Protein AF-A0A3Q0KMU6-F1 (afdb_monomer_lite)

Radius of gyration: 17.57 Å; chains: 1; bounding box: 57×26×43 Å

pLDDT: mean 84.77, std 11.02, range [55.03, 95.62]

Organism: Schistosoma mansoni (NCBI:txid6183)

Secondary structure (DSSP, 8-state):
-HHHHHHHHHHHHHHHHHHHHHHHHHHHHHHHHHHHHH-TTTGGGHHHHTSTTS-HHHHHHHHHHHHH-SSHHHHHHHHHHHH-GGG--HHHHHHHHHHH-S-TTHHHHHHTSS--THHHHHHHHHHHHS-STT-TTHHHHHHHHHHHHT-

Sequence (151 aa):
MLFVALILIISLHSFDCVFTAQETRDAERECKKHCEGNNEYVTRYCGGLCSSNTGPQTFYCYLGCSHNASTQDDFDKCLPKCNDRVQLTEENCRNDCGRVTSHHELCGDVCGGNHGGSFPLCLYNCDQEHPREYERGYDKCKEKCYAMEGR

Foldseek 3Di:
DVVVVVVVVVVVVVVVVVVLVVLLVVLLVLQLVLQLPPFVLCNVVSNVLSFLPHALLLNLQLQLLRLPDPDNVSSVVSNVLSVDPVNSALVNSLVSVVSRAQQSVCSCVRSVRPDTGSLNSQLVSLRSVQRHNPGPPSVVSNVVSVVSRVD

Structure (mmCIF, N/CA/C/O backbone):
data_AF-A0A3Q0KMU6-F1
#
_entry.id   AF-A0A3Q0KMU6-F1
#
loop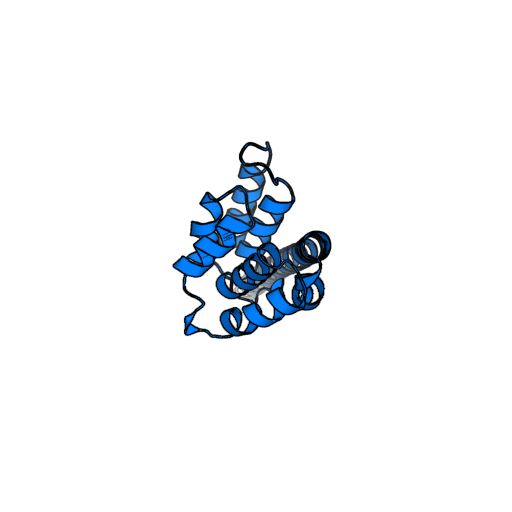_
_atom_site.group_PDB
_atom_site.id
_atom_site.type_symbol
_atom_site.label_atom_id
_atom_site.label_alt_id
_atom_site.label_comp_id
_atom_site.label_asym_id
_atom_site.label_entity_id
_atom_site.label_seq_id
_atom_site.pdbx_PDB_ins_code
_atom_site.Cartn_x
_atom_site.Cartn_y
_atom_site.Cartn_z
_atom_site.occupancy
_atom_site.B_iso_or_equiv
_atom_site.auth_seq_id
_atom_site.auth_comp_id
_atom_site.auth_asym_id
_atom_site.auth_atom_id
_atom_site.pdbx_PDB_model_num
ATOM 1 N N . MET A 1 1 ? -45.301 -0.336 24.391 1.00 61.41 1 MET A N 1
ATOM 2 C CA . MET A 1 1 ? -43.982 -0.970 24.623 1.00 61.41 1 MET A CA 1
ATOM 3 C C . MET A 1 1 ? -43.263 -1.308 23.316 1.00 61.41 1 MET A C 1
ATOM 5 O O . MET A 1 1 ? -42.112 -0.922 23.189 1.00 61.41 1 MET A O 1
ATOM 9 N N . LEU A 1 2 ? -43.936 -1.901 22.316 1.00 65.94 2 LEU A N 1
ATOM 10 C CA . LEU A 1 2 ? -43.337 -2.202 20.999 1.00 65.94 2 LEU A CA 1
ATOM 11 C C . LEU A 1 2 ? -42.749 -0.975 20.266 1.00 65.94 2 LEU A C 1
ATOM 13 O O . LEU A 1 2 ? -41.650 -1.060 19.736 1.00 65.94 2 LEU A O 1
ATOM 17 N N . PHE A 1 3 ? -43.425 0.181 20.304 1.00 66.62 3 PHE A N 1
ATOM 18 C CA . PHE A 1 3 ? -42.938 1.416 19.663 1.00 66.62 3 PHE A CA 1
ATOM 19 C C . PHE A 1 3 ? -41.617 1.941 20.248 1.00 66.62 3 PHE A C 1
ATOM 21 O O . PHE A 1 3 ? -40.760 2.397 19.503 1.00 66.62 3 PHE A O 1
ATOM 28 N N . VAL A 1 4 ? -41.433 1.854 21.570 1.00 70.44 4 VAL A N 1
ATOM 29 C CA . VAL A 1 4 ? -40.205 2.333 22.233 1.00 70.44 4 VAL A CA 1
ATOM 30 C C . VAL A 1 4 ? -39.024 1.427 21.887 1.00 70.44 4 VAL A C 1
ATOM 32 O O . VAL A 1 4 ? -37.942 1.925 21.598 1.00 70.44 4 VAL A O 1
ATOM 35 N N . ALA A 1 5 ? -39.249 0.109 21.844 1.00 69.31 5 ALA A N 1
ATOM 36 C CA . ALA A 1 5 ? -38.232 -0.846 21.413 1.00 69.31 5 ALA A CA 1
ATOM 37 C C . ALA A 1 5 ? -37.811 -0.609 19.953 1.00 69.31 5 ALA A C 1
ATOM 39 O O . ALA A 1 5 ? -36.621 -0.584 19.666 1.00 69.31 5 ALA A O 1
ATOM 40 N N . LEU A 1 6 ? -38.764 -0.359 19.047 1.00 68.75 6 LEU A N 1
ATOM 41 C CA . LEU A 1 6 ? -38.469 -0.078 17.637 1.00 68.75 6 LEU A CA 1
ATOM 42 C C . LEU A 1 6 ? -37.648 1.207 17.457 1.00 68.75 6 LEU A C 1
ATOM 44 O O . LEU A 1 6 ? -36.682 1.203 16.702 1.00 68.75 6 LEU A O 1
ATOM 48 N N . ILE A 1 7 ? -37.984 2.280 18.184 1.00 69.69 7 ILE A N 1
ATOM 49 C CA . ILE A 1 7 ? -37.213 3.534 18.151 1.00 69.69 7 ILE A CA 1
ATOM 50 C C . ILE A 1 7 ? -35.789 3.307 18.673 1.00 69.69 7 ILE A C 1
ATOM 52 O O . ILE A 1 7 ? -34.845 3.732 18.017 1.00 69.69 7 ILE A O 1
ATOM 56 N N . LEU A 1 8 ? -35.617 2.597 19.796 1.00 67.12 8 LEU A N 1
ATOM 57 C CA . LEU A 1 8 ? -34.292 2.271 20.342 1.00 67.12 8 LEU A CA 1
ATOM 58 C C . LEU A 1 8 ? -33.440 1.457 19.358 1.00 67.12 8 LEU A C 1
ATOM 60 O O . LEU A 1 8 ? -32.271 1.778 19.167 1.00 67.12 8 LEU A O 1
ATOM 64 N N . ILE A 1 9 ? -34.026 0.448 18.708 1.00 63.62 9 ILE A N 1
ATOM 65 C CA . ILE A 1 9 ? -33.338 -0.385 17.709 1.00 63.62 9 ILE A CA 1
ATOM 66 C C . ILE A 1 9 ? -32.919 0.453 16.491 1.00 63.62 9 ILE A C 1
ATOM 68 O O . ILE A 1 9 ? -31.771 0.372 16.061 1.00 63.62 9 ILE A O 1
ATOM 72 N N . ILE A 1 10 ? -33.811 1.303 15.963 1.00 61.78 10 ILE A N 1
ATOM 73 C CA . ILE A 1 10 ? -33.485 2.199 14.840 1.00 61.78 10 ILE A CA 1
ATOM 74 C C . ILE A 1 10 ? -32.371 3.171 15.238 1.00 61.78 10 ILE A C 1
ATOM 76 O O . ILE A 1 10 ? -31.442 3.379 14.459 1.00 61.78 10 ILE A O 1
ATOM 80 N N . SER A 1 11 ? -32.435 3.755 16.439 1.00 65.62 11 SER A N 1
ATOM 81 C CA . SER A 1 11 ? -31.396 4.662 16.928 1.00 65.62 11 SER A CA 1
ATOM 82 C C . SER A 1 11 ? -30.042 3.963 17.013 1.00 65.62 11 SER A C 1
ATOM 84 O O . SER A 1 11 ? -29.083 4.491 16.463 1.00 65.62 11 SER A O 1
ATOM 86 N N . LEU A 1 12 ? -29.967 2.771 17.615 1.00 59.38 12 LEU A N 1
ATOM 87 C CA . LEU A 1 12 ? -28.726 1.991 17.726 1.00 59.38 12 LEU A CA 1
ATOM 88 C C . LEU A 1 12 ? -28.113 1.698 16.349 1.00 59.38 12 LEU A C 1
ATOM 90 O O . LEU A 1 12 ? -26.973 2.080 16.104 1.00 59.38 12 LEU A O 1
ATOM 94 N N . HIS A 1 13 ? -28.902 1.166 15.409 1.00 59.06 13 HIS A N 1
ATOM 95 C CA . HIS A 1 13 ? -28.419 0.908 14.047 1.00 59.06 13 HIS A CA 1
ATOM 96 C C . HIS A 1 13 ? -27.956 2.176 13.318 1.00 59.06 13 HIS A C 1
ATOM 98 O O . HIS A 1 13 ? -26.995 2.139 12.554 1.00 59.06 13 HIS A O 1
ATOM 104 N N . SER A 1 14 ? -28.609 3.315 13.567 1.00 59.56 14 SER A N 1
ATOM 105 C CA . SER A 1 14 ? -28.189 4.599 12.994 1.00 59.56 14 SER A CA 1
ATOM 106 C C . SER A 1 14 ? -26.815 5.030 13.515 1.00 59.56 14 SER A C 1
ATOM 108 O O . SER A 1 14 ? -26.019 5.564 12.746 1.00 59.56 14 SER A O 1
ATOM 110 N N . PHE A 1 15 ? -26.525 4.807 14.801 1.00 59.16 15 PHE A N 1
ATOM 111 C CA . PHE A 1 15 ? -25.234 5.164 15.396 1.00 59.16 15 PHE A CA 1
ATOM 112 C C . PHE A 1 15 ? -24.101 4.275 14.877 1.00 59.16 15 PHE A C 1
ATOM 114 O O . PHE A 1 15 ? -23.067 4.812 14.477 1.00 59.16 15 PHE A O 1
ATOM 121 N N . ASP A 1 16 ? -24.312 2.958 14.804 1.00 57.66 16 ASP A N 1
ATOM 122 C CA . ASP A 1 16 ? -23.293 2.009 14.335 1.00 57.66 16 ASP A CA 1
ATOM 123 C C . ASP A 1 16 ? -22.894 2.285 12.872 1.00 57.66 16 ASP A C 1
ATOM 125 O O . ASP A 1 16 ? -21.707 2.359 12.538 1.00 57.66 16 ASP A O 1
ATOM 129 N N . CYS A 1 17 ? -23.872 2.549 11.994 1.00 59.78 17 CYS A N 1
ATOM 130 C CA . CYS A 1 17 ? -23.599 2.897 10.596 1.00 59.78 17 CYS A CA 1
ATOM 131 C C . CYS A 1 17 ? -22.875 4.245 10.438 1.00 59.78 17 CYS A C 1
ATOM 133 O O . CYS A 1 17 ? -22.026 4.398 9.560 1.00 59.78 17 CYS A O 1
ATOM 135 N N . VAL A 1 18 ? -23.204 5.249 11.257 1.00 63.38 18 VAL A N 1
ATOM 136 C CA . VAL A 1 18 ? -22.548 6.566 11.179 1.00 63.38 18 VAL A CA 1
ATOM 137 C C . VAL A 1 18 ? -21.097 6.482 11.648 1.00 63.38 18 VAL A C 1
ATOM 139 O O . VAL A 1 18 ? -20.225 7.110 11.042 1.00 63.38 18 VAL A O 1
ATOM 142 N N . PHE A 1 19 ? -20.840 5.703 12.699 1.00 57.34 19 PHE A N 1
ATOM 143 C CA . PHE A 1 19 ? -19.511 5.546 13.275 1.00 57.34 19 PHE A CA 1
ATOM 144 C C . PHE A 1 19 ? -18.560 4.810 12.318 1.00 57.34 19 PHE A C 1
ATOM 146 O O . PHE A 1 19 ? -17.509 5.347 11.968 1.00 57.34 19 PHE A O 1
ATOM 153 N N . THR A 1 20 ? -18.983 3.661 11.782 1.00 69.69 20 THR A N 1
ATOM 154 C CA . THR A 1 20 ? -18.213 2.884 10.788 1.00 69.69 20 THR A CA 1
ATOM 155 C C . THR A 1 20 ? -17.934 3.675 9.503 1.00 69.69 20 THR A C 1
ATOM 157 O O . THR A 1 20 ? -16.823 3.646 8.963 1.00 69.69 20 THR A O 1
ATOM 160 N N . ALA A 1 21 ? -18.907 4.459 9.027 1.00 74.62 21 ALA A N 1
ATOM 161 C CA . ALA A 1 21 ? -18.717 5.322 7.863 1.00 74.62 21 ALA A CA 1
ATOM 162 C C . ALA A 1 21 ? -17.698 6.445 8.118 1.00 74.62 21 ALA A C 1
ATOM 164 O O . ALA A 1 21 ? -16.990 6.855 7.197 1.00 74.62 21 ALA A O 1
ATOM 165 N N . GLN A 1 22 ? -17.631 6.969 9.345 1.00 80.62 22 GLN A N 1
ATOM 166 C CA . GLN A 1 22 ? -16.658 7.993 9.708 1.00 80.62 22 GLN A CA 1
ATOM 167 C C . GLN A 1 22 ? -15.242 7.415 9.793 1.00 80.62 22 GLN A C 1
ATOM 169 O O . GLN A 1 22 ? -14.346 7.973 9.166 1.00 80.62 22 GLN A O 1
ATOM 174 N N . GLU A 1 23 ? -15.062 6.274 10.463 1.00 80.00 23 GLU A N 1
ATOM 175 C CA . GLU A 1 23 ? -13.766 5.579 10.532 1.00 80.00 23 GLU A CA 1
ATOM 176 C C . GLU A 1 23 ? -13.248 5.220 9.134 1.00 80.00 23 GLU A C 1
ATOM 178 O O . GLU A 1 23 ? -12.081 5.455 8.822 1.00 80.00 23 GLU A O 1
ATOM 183 N N . THR A 1 24 ? -14.132 4.750 8.247 1.00 83.25 24 THR A N 1
ATOM 184 C CA . THR A 1 24 ? -13.774 4.473 6.849 1.00 83.25 24 THR A CA 1
ATOM 185 C C . THR A 1 24 ? -13.287 5.736 6.142 1.00 83.25 24 T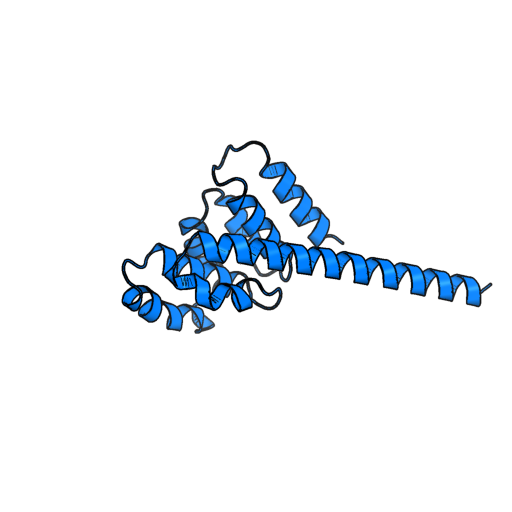HR A C 1
ATOM 187 O O . THR A 1 24 ? -12.208 5.731 5.558 1.00 83.25 24 THR A O 1
ATOM 190 N N . ARG A 1 25 ? -14.027 6.850 6.229 1.00 87.06 25 ARG A N 1
ATOM 191 C CA . ARG A 1 25 ? -13.616 8.119 5.600 1.00 87.06 25 ARG A CA 1
ATOM 192 C C . ARG A 1 25 ? -12.285 8.640 6.131 1.00 87.06 25 ARG A C 1
ATOM 194 O O . ARG A 1 25 ? -11.523 9.230 5.363 1.00 87.06 25 ARG A O 1
ATOM 201 N N . ASP A 1 26 ? -12.031 8.469 7.421 1.00 88.69 26 ASP A N 1
ATOM 202 C CA . ASP A 1 26 ? -10.788 8.911 8.043 1.00 88.69 26 ASP A CA 1
ATOM 203 C C . ASP A 1 26 ? -9.614 8.024 7.590 1.00 88.69 26 ASP A C 1
ATOM 205 O O . ASP A 1 26 ? -8.584 8.560 7.181 1.00 88.69 26 ASP A O 1
ATOM 209 N N . ALA A 1 27 ? -9.801 6.700 7.511 1.00 89.62 27 ALA A N 1
ATOM 210 C CA . ALA A 1 27 ? -8.805 5.771 6.971 1.00 89.62 27 ALA A CA 1
ATOM 211 C C . ALA A 1 27 ? -8.478 6.043 5.492 1.00 89.62 27 ALA A C 1
ATOM 213 O O . ALA A 1 27 ? -7.303 6.097 5.123 1.00 89.62 27 ALA A O 1
ATOM 214 N N . GLU A 1 28 ? -9.494 6.274 4.652 1.00 92.38 28 GLU A N 1
ATOM 215 C CA . GLU A 1 28 ? -9.306 6.632 3.238 1.00 92.38 28 GLU A CA 1
ATOM 216 C C . GLU A 1 28 ? -8.554 7.965 3.089 1.00 92.38 28 GLU A C 1
ATOM 218 O O . GLU A 1 28 ? -7.709 8.118 2.205 1.00 92.38 28 GLU A O 1
ATOM 223 N N . ARG A 1 29 ? -8.851 8.950 3.946 1.00 92.69 29 ARG A N 1
ATOM 224 C CA . ARG A 1 29 ? -8.180 10.256 3.926 1.00 92.69 29 ARG A CA 1
ATOM 225 C C . ARG A 1 29 ? -6.717 10.142 4.321 1.00 92.69 29 ARG A C 1
ATOM 227 O O . ARG A 1 29 ? -5.880 10.763 3.669 1.00 92.69 29 ARG A O 1
ATOM 234 N N . GLU A 1 30 ? -6.422 9.396 5.378 1.00 92.56 30 GLU A N 1
ATOM 235 C CA . GLU A 1 30 ? -5.050 9.236 5.850 1.00 92.56 30 GLU A CA 1
ATOM 236 C C . GLU A 1 30 ? -4.217 8.422 4.855 1.00 92.56 30 GLU A C 1
ATOM 238 O O . GLU A 1 30 ? -3.121 8.846 4.490 1.00 92.56 30 GLU A O 1
ATOM 243 N N . CYS A 1 31 ? -4.805 7.374 4.266 1.00 93.00 31 CYS A N 1
ATOM 244 C CA . CYS A 1 31 ? -4.169 6.617 3.189 1.00 93.00 31 CYS A CA 1
ATOM 245 C C . CYS A 1 31 ? -3.758 7.527 2.033 1.00 93.00 31 CYS A C 1
ATOM 247 O O . CYS A 1 31 ? -2.634 7.423 1.548 1.00 93.00 31 CYS A O 1
ATOM 249 N N . LYS A 1 32 ? -4.623 8.459 1.605 1.00 93.25 32 LYS A N 1
ATOM 250 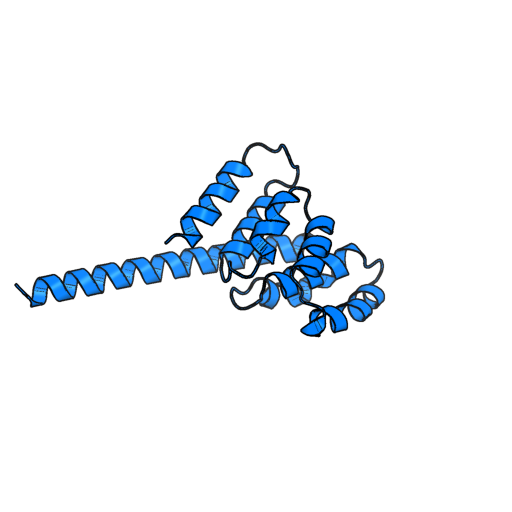C CA . LYS A 1 32 ? -4.292 9.376 0.500 1.00 93.25 32 LYS A CA 1
ATOM 251 C C . LYS A 1 32 ? -3.076 10.232 0.822 1.00 93.25 32 LYS A C 1
ATOM 253 O O . LYS A 1 32 ? -2.193 10.338 -0.019 1.00 93.25 32 LYS A O 1
ATOM 258 N N . LYS A 1 33 ? -2.990 10.779 2.038 1.00 92.19 33 LYS A N 1
ATOM 259 C CA . LYS A 1 33 ? -1.836 11.591 2.451 1.00 92.19 33 LYS A CA 1
ATOM 260 C C . LYS A 1 33 ? -0.529 10.801 2.375 1.00 92.19 33 LYS A C 1
ATOM 262 O O . LYS A 1 33 ? 0.445 11.306 1.824 1.00 92.19 33 LYS A O 1
ATOM 267 N N . HIS A 1 34 ? -0.508 9.576 2.902 1.00 90.81 34 HIS A N 1
ATOM 268 C CA . HIS A 1 34 ? 0.693 8.738 2.877 1.00 90.81 34 HIS A CA 1
ATOM 269 C C . HIS A 1 34 ? 1.036 8.253 1.464 1.00 90.81 34 HIS A C 1
ATOM 271 O O . HIS A 1 34 ? 2.189 8.333 1.039 1.00 90.81 34 HIS A O 1
ATOM 277 N N . CYS A 1 35 ? 0.026 7.820 0.710 1.00 90.31 35 CYS A N 1
ATOM 278 C CA . CYS A 1 35 ? 0.181 7.332 -0.655 1.00 90.31 35 CYS A CA 1
ATOM 279 C C . CYS A 1 35 ? 0.747 8.418 -1.583 1.00 90.31 35 CYS A C 1
ATOM 281 O O . CYS A 1 35 ? 1.672 8.157 -2.351 1.00 90.31 35 CYS A O 1
ATOM 283 N N . GLU A 1 36 ? 0.242 9.651 -1.486 1.00 88.44 36 GLU A N 1
ATOM 284 C CA . GLU A 1 36 ? 0.700 10.771 -2.311 1.00 88.44 36 GLU A CA 1
ATOM 285 C C . GLU A 1 36 ? 2.111 11.248 -1.934 1.00 88.44 36 GLU A C 1
ATOM 287 O O . GLU A 1 36 ? 2.840 11.708 -2.812 1.00 88.44 36 GLU A O 1
ATOM 292 N N . GLY A 1 37 ? 2.504 11.128 -0.660 1.00 78.00 37 GLY A N 1
ATOM 293 C CA . GLY A 1 37 ? 3.793 11.610 -0.156 1.00 78.00 37 GLY A CA 1
ATOM 294 C C . GLY A 1 37 ? 4.987 10.684 -0.410 1.00 78.00 37 GLY A C 1
ATOM 295 O O . GLY A 1 37 ? 6.112 11.172 -0.496 1.00 78.00 37 GLY A O 1
ATOM 296 N N . ASN A 1 38 ? 4.759 9.374 -0.548 1.00 72.56 38 ASN A N 1
ATOM 297 C CA . ASN A 1 38 ? 5.845 8.384 -0.568 1.00 72.56 38 ASN A CA 1
ATOM 298 C C . ASN A 1 38 ? 6.199 7.838 -1.961 1.00 72.56 38 ASN A C 1
ATOM 300 O O . ASN A 1 38 ? 7.237 7.198 -2.105 1.00 72.56 38 ASN A O 1
ATOM 304 N N . ASN A 1 39 ? 5.373 8.064 -2.987 1.00 73.50 39 ASN A N 1
ATOM 305 C CA . ASN A 1 39 ? 5.558 7.447 -4.305 1.00 73.50 39 ASN A CA 1
ATOM 306 C C . ASN A 1 39 ? 5.067 8.356 -5.445 1.00 73.50 39 ASN A C 1
ATOM 308 O O . ASN A 1 39 ? 3.886 8.343 -5.789 1.00 73.50 39 ASN A O 1
ATOM 312 N N . GLU A 1 40 ? 5.975 9.102 -6.084 1.00 83.69 40 GLU A N 1
ATOM 313 C CA . GLU A 1 40 ? 5.616 10.087 -7.122 1.00 83.69 40 GLU A CA 1
ATOM 314 C C . GLU A 1 40 ? 4.836 9.487 -8.309 1.00 83.69 40 GLU A C 1
ATOM 316 O O . GLU A 1 40 ? 3.917 10.116 -8.839 1.00 83.69 40 GLU A O 1
ATOM 321 N N . TYR A 1 41 ? 5.144 8.247 -8.703 1.00 91.81 41 TYR A N 1
ATOM 322 C CA . TYR A 1 41 ? 4.496 7.597 -9.847 1.00 91.81 41 TYR A CA 1
ATOM 323 C C . TYR A 1 41 ? 3.073 7.127 -9.529 1.00 91.81 41 TYR A C 1
ATOM 325 O O . TYR A 1 41 ? 2.209 7.093 -10.412 1.00 91.81 41 TYR A O 1
ATOM 333 N N . VAL A 1 42 ? 2.804 6.788 -8.263 1.00 92.50 42 VAL A N 1
ATOM 334 C CA . VAL A 1 42 ? 1.496 6.282 -7.831 1.00 92.50 42 VAL A CA 1
ATOM 335 C C . VAL A 1 42 ? 0.533 7.397 -7.426 1.00 92.50 42 VAL A C 1
ATOM 337 O O . VAL A 1 42 ? -0.676 7.169 -7.439 1.00 92.50 42 VAL A O 1
ATOM 340 N N . THR A 1 43 ? 1.028 8.608 -7.134 1.00 91.69 43 THR A N 1
ATOM 341 C CA . THR A 1 43 ? 0.256 9.755 -6.616 1.00 91.69 43 THR A CA 1
ATOM 342 C C . THR A 1 43 ? -1.082 9.953 -7.337 1.00 91.69 43 THR A C 1
ATOM 344 O O . THR A 1 43 ? -2.127 10.068 -6.699 1.00 91.69 43 THR A O 1
ATOM 347 N N . ARG A 1 44 ? -1.099 9.907 -8.679 1.00 91.62 44 ARG A N 1
ATOM 348 C CA . ARG A 1 44 ? -2.324 10.124 -9.479 1.00 91.62 44 ARG A CA 1
ATOM 349 C C . ARG A 1 44 ? -3.406 9.046 -9.299 1.00 91.62 44 ARG A C 1
ATOM 351 O O . ARG A 1 44 ? -4.551 9.266 -9.686 1.00 91.62 44 ARG A O 1
ATOM 358 N N . TYR A 1 45 ? -3.060 7.895 -8.727 1.00 92.69 45 TYR A N 1
ATOM 359 C CA . TYR A 1 45 ? -3.960 6.764 -8.486 1.00 92.69 45 TYR A CA 1
ATOM 360 C C . TYR A 1 45 ? -4.441 6.679 -7.036 1.00 92.69 45 TYR A C 1
ATOM 362 O O . TYR A 1 45 ? -5.471 6.050 -6.788 1.00 92.69 45 TYR A O 1
ATOM 370 N N . CYS A 1 46 ? -3.758 7.337 -6.091 1.00 92.00 46 CYS A N 1
ATOM 371 C CA . CYS A 1 46 ? -4.047 7.263 -4.655 1.00 92.00 46 CYS A CA 1
ATOM 372 C C . CYS A 1 46 ? -5.515 7.545 -4.317 1.00 92.00 46 CYS A C 1
ATOM 374 O O . CYS A 1 46 ? -6.092 6.887 -3.457 1.00 92.00 46 CYS A O 1
ATOM 376 N N . GLY A 1 47 ? -6.164 8.458 -5.047 1.00 91.00 47 GLY A N 1
ATOM 377 C CA . GLY A 1 47 ? -7.585 8.756 -4.876 1.00 91.00 47 GLY A CA 1
ATOM 378 C C . GLY A 1 47 ? -8.497 7.525 -4.969 1.00 91.00 47 GLY A C 1
ATOM 379 O O . GLY A 1 47 ? -9.400 7.385 -4.143 1.00 91.00 47 GLY A O 1
ATOM 380 N N . GLY A 1 48 ? -8.252 6.654 -5.953 1.00 91.31 48 GLY A N 1
ATOM 381 C CA . GLY A 1 48 ? -8.994 5.405 -6.151 1.00 91.31 48 GLY A CA 1
ATOM 382 C C . GLY A 1 48 ? -8.408 4.236 -5.364 1.00 91.31 48 GLY A C 1
ATOM 383 O O . GLY A 1 48 ? -9.156 3.432 -4.815 1.00 91.31 48 GLY A O 1
ATOM 384 N N . LEU A 1 49 ? -7.080 4.164 -5.256 1.00 91.12 49 LEU A N 1
ATOM 385 C CA . LEU A 1 49 ? -6.391 3.108 -4.515 1.00 91.12 49 LEU A CA 1
ATOM 386 C C . LEU A 1 49 ? -6.743 3.124 -3.024 1.00 91.12 49 LEU A C 1
ATOM 388 O O . LEU A 1 49 ? -7.022 2.077 -2.457 1.00 91.12 49 LEU A O 1
ATOM 392 N N . CYS A 1 50 ? -6.840 4.305 -2.420 1.00 92.44 50 CYS A N 1
ATOM 393 C CA . CYS A 1 50 ? -7.280 4.478 -1.038 1.00 92.44 50 CYS A CA 1
ATOM 394 C C . CYS A 1 50 ? -8.805 4.451 -0.874 1.00 92.44 50 CYS A C 1
ATOM 396 O O . CYS A 1 50 ? -9.310 4.964 0.118 1.00 92.44 50 CYS A O 1
ATOM 398 N N . SER A 1 51 ? -9.560 3.935 -1.846 1.00 89.25 51 SER A N 1
ATOM 399 C CA . SER A 1 51 ? -10.981 3.654 -1.658 1.00 89.25 51 SER A CA 1
ATOM 400 C C . SER A 1 51 ? -11.149 2.263 -1.065 1.00 89.25 51 SER A C 1
ATOM 402 O O . SER A 1 51 ? -10.535 1.310 -1.535 1.00 89.25 51 SER A O 1
ATOM 404 N N . SER A 1 52 ? -12.081 2.133 -0.128 1.00 80.12 52 SER A N 1
ATOM 405 C CA . SER A 1 52 ? -12.571 0.859 0.417 1.00 80.12 52 SER A CA 1
ATOM 406 C C . SER A 1 52 ? -13.036 -0.163 -0.638 1.00 80.12 52 SER A C 1
ATOM 408 O O . SER A 1 52 ? -13.146 -1.349 -0.334 1.00 80.12 52 SER A O 1
ATOM 410 N N . ASN A 1 53 ? -13.290 0.269 -1.880 1.00 84.94 53 ASN A N 1
ATOM 411 C CA . ASN A 1 53 ? -13.650 -0.605 -3.002 1.00 84.94 53 ASN A CA 1
ATOM 412 C C . ASN A 1 53 ? -12.443 -1.235 -3.714 1.00 84.94 53 ASN A C 1
ATOM 414 O O . ASN A 1 53 ? -12.615 -2.167 -4.502 1.00 84.94 53 ASN A O 1
ATOM 418 N N . THR A 1 54 ? -11.237 -0.710 -3.496 1.00 87.88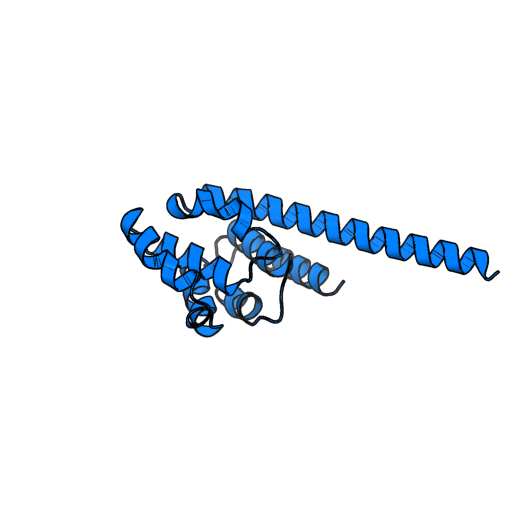 54 THR A N 1
ATOM 419 C CA . THR A 1 54 ? -10.019 -1.256 -4.090 1.00 87.88 54 THR A CA 1
ATOM 420 C C . THR A 1 54 ? -9.520 -2.402 -3.225 1.00 87.88 54 THR A C 1
ATOM 422 O O . THR A 1 54 ? -9.268 -2.240 -2.034 1.00 87.88 54 THR A O 1
ATOM 425 N N . GLY A 1 55 ? -9.369 -3.576 -3.836 1.00 88.56 55 GLY A N 1
ATOM 426 C CA . GLY A 1 55 ? -8.835 -4.741 -3.143 1.00 88.56 55 GLY A CA 1
ATOM 427 C C . GLY A 1 55 ? -7.355 -4.562 -2.779 1.00 88.56 55 GLY A C 1
ATOM 428 O O . GLY A 1 55 ? -6.612 -3.921 -3.534 1.00 88.56 55 GLY A O 1
ATOM 429 N N . PRO A 1 56 ? -6.896 -5.175 -1.676 1.00 89.88 56 PRO A N 1
ATOM 430 C CA . PRO A 1 56 ? -5.508 -5.084 -1.226 1.00 89.88 56 PRO A CA 1
ATOM 431 C C . PRO A 1 56 ? -4.519 -5.580 -2.288 1.00 89.88 56 PRO A C 1
ATOM 433 O O . PRO A 1 56 ? -3.450 -5.000 -2.446 1.00 89.88 56 PRO A O 1
ATOM 436 N N . GLN A 1 57 ? -4.893 -6.581 -3.091 1.00 91.81 57 GLN A N 1
ATOM 437 C CA . GLN A 1 57 ? -4.047 -7.083 -4.176 1.00 91.81 57 GLN A CA 1
ATOM 438 C C . GLN A 1 57 ? -3.783 -6.008 -5.236 1.00 91.81 57 GLN A C 1
ATOM 440 O O . GLN A 1 57 ? -2.644 -5.822 -5.656 1.00 91.81 57 GLN A O 1
ATOM 445 N N . THR A 1 58 ? -4.814 -5.265 -5.652 1.00 92.31 58 THR A N 1
ATOM 446 C CA . THR A 1 58 ? -4.636 -4.144 -6.584 1.00 92.31 58 THR A CA 1
ATOM 447 C C . THR A 1 58 ? -3.829 -3.028 -5.931 1.00 92.31 58 THR A C 1
ATOM 449 O O . THR A 1 58 ? -2.898 -2.517 -6.549 1.00 92.31 58 THR A O 1
ATOM 452 N N . PHE A 1 59 ? -4.153 -2.676 -4.684 1.00 92.56 59 PHE A N 1
ATOM 453 C CA . PHE A 1 59 ? -3.468 -1.621 -3.939 1.00 92.56 59 PHE A CA 1
ATOM 454 C C . PHE A 1 59 ? -1.956 -1.859 -3.860 1.00 92.56 59 PHE A C 1
ATOM 456 O O . PHE A 1 59 ? -1.169 -1.042 -4.342 1.00 92.56 59 PHE A O 1
ATOM 463 N N . TYR A 1 60 ? -1.548 -3.014 -3.332 1.00 93.12 60 TYR A N 1
ATOM 464 C CA . TYR A 1 60 ? -0.137 -3.344 -3.171 1.00 93.12 60 TYR A CA 1
ATOM 465 C C . TYR A 1 60 ? 0.572 -3.590 -4.498 1.00 93.12 60 TYR A C 1
ATOM 467 O O . TYR A 1 60 ? 1.733 -3.213 -4.610 1.00 93.12 60 TYR A O 1
ATOM 475 N N . CYS A 1 61 ? -0.104 -4.110 -5.527 1.00 94.00 61 CYS A N 1
ATOM 476 C CA . CYS A 1 61 ? 0.508 -4.229 -6.851 1.00 94.00 61 CYS A CA 1
ATOM 477 C C . CYS A 1 61 ? 0.938 -2.857 -7.399 1.00 94.00 61 CYS A C 1
ATOM 479 O O . CYS A 1 61 ? 2.061 -2.704 -7.878 1.00 94.00 61 CYS A O 1
ATOM 481 N N . TYR A 1 62 ? 0.094 -1.825 -7.269 1.00 94.56 62 TYR A N 1
ATOM 482 C CA . TYR A 1 62 ? 0.455 -0.466 -7.694 1.00 94.56 62 TYR A CA 1
ATOM 483 C C . TYR A 1 62 ? 1.636 0.089 -6.886 1.00 94.56 62 TYR A C 1
ATOM 485 O O . TYR A 1 62 ? 2.562 0.659 -7.468 1.00 94.56 62 TYR A O 1
ATOM 493 N N . LEU A 1 63 ? 1.645 -0.105 -5.564 1.00 93.81 63 LEU A N 1
ATOM 494 C CA . LEU A 1 63 ? 2.766 0.324 -4.723 1.00 93.81 63 LEU A CA 1
ATOM 495 C C . LEU A 1 63 ? 4.065 -0.419 -5.071 1.00 93.81 63 LEU A C 1
ATOM 497 O O . LEU A 1 63 ? 5.108 0.215 -5.214 1.00 93.81 63 LEU A O 1
ATOM 501 N N . GLY A 1 64 ? 4.005 -1.734 -5.283 1.00 93.94 64 GLY A N 1
ATOM 502 C CA . GLY A 1 64 ? 5.146 -2.556 -5.688 1.00 93.94 64 GLY A CA 1
ATOM 503 C C . GLY A 1 64 ? 5.689 -2.180 -7.069 1.00 93.94 64 GLY A C 1
ATOM 504 O O . GLY A 1 64 ? 6.906 -2.125 -7.263 1.00 93.94 64 GLY A O 1
ATOM 505 N N . CYS A 1 65 ? 4.810 -1.848 -8.021 1.00 94.25 65 CYS A N 1
ATOM 506 C CA . CYS A 1 65 ? 5.210 -1.281 -9.309 1.00 94.25 65 CYS A CA 1
ATOM 507 C C . CYS A 1 65 ? 5.954 0.046 -9.129 1.00 94.25 65 CYS A C 1
ATOM 509 O O . CYS A 1 65 ? 6.992 0.240 -9.754 1.00 94.25 65 CYS A O 1
ATOM 511 N N . SER A 1 66 ? 5.440 0.946 -8.282 1.00 93.69 66 SER A N 1
ATOM 512 C CA . SER A 1 66 ? 6.070 2.248 -8.022 1.00 93.69 66 SER A CA 1
ATOM 513 C C . SER A 1 66 ? 7.438 2.088 -7.371 1.00 93.69 66 SER A C 1
ATOM 515 O O . SER A 1 66 ? 8.401 2.700 -7.815 1.00 93.69 66 SER A O 1
ATOM 517 N N . HIS A 1 67 ? 7.547 1.201 -6.382 1.00 92.50 67 HIS A N 1
ATOM 518 C CA . HIS A 1 67 ? 8.793 0.942 -5.666 1.00 92.50 67 HIS A CA 1
ATOM 519 C C . HIS A 1 67 ? 9.916 0.416 -6.575 1.00 92.50 67 HIS A C 1
ATOM 521 O O . HIS A 1 67 ? 11.077 0.768 -6.397 1.00 92.50 67 HIS A O 1
ATOM 527 N N . ASN A 1 68 ? 9.580 -0.419 -7.563 1.00 90.38 68 ASN A N 1
ATOM 528 C CA . ASN A 1 68 ? 10.559 -0.982 -8.500 1.00 90.38 68 ASN A CA 1
ATOM 529 C C . ASN A 1 68 ? 10.856 -0.075 -9.705 1.00 90.38 68 ASN A C 1
ATOM 531 O O . ASN A 1 68 ? 11.779 -0.358 -10.473 1.00 90.38 68 ASN A O 1
ATOM 535 N N . ALA A 1 69 ? 10.059 0.969 -9.927 1.00 92.62 69 ALA A N 1
ATOM 536 C CA . ALA A 1 69 ? 10.202 1.829 -11.087 1.00 92.62 69 ALA A CA 1
ATOM 537 C C . ALA A 1 69 ? 11.343 2.833 -10.885 1.00 92.62 69 ALA A C 1
ATOM 539 O O . ALA A 1 69 ? 11.407 3.536 -9.884 1.00 92.62 69 ALA A O 1
ATOM 540 N N . SER A 1 70 ? 12.238 2.928 -11.871 1.00 93.31 70 SER A N 1
ATOM 541 C CA . SER A 1 70 ? 13.248 3.998 -11.929 1.00 93.31 70 SER A CA 1
ATOM 542 C C . SER A 1 70 ? 12.774 5.203 -12.746 1.00 93.31 70 SER A C 1
ATOM 544 O O . SER A 1 70 ? 13.404 6.257 -12.725 1.00 93.31 70 SER A O 1
ATOM 546 N N . THR A 1 71 ? 11.697 5.028 -13.514 1.00 94.50 71 THR A N 1
ATOM 547 C CA . THR A 1 71 ? 11.091 6.039 -14.379 1.00 94.50 71 THR A CA 1
ATOM 548 C C . THR A 1 71 ? 9.576 5.843 -14.434 1.00 94.50 71 THR A C 1
ATOM 550 O O . THR A 1 71 ? 9.078 4.734 -14.220 1.00 94.50 71 THR A O 1
ATOM 553 N N . GLN A 1 72 ? 8.837 6.892 -14.811 1.00 94.25 72 GLN A N 1
ATOM 554 C CA . GLN A 1 72 ? 7.393 6.794 -15.066 1.00 94.25 72 GLN A CA 1
ATOM 555 C C . GLN A 1 72 ? 7.065 5.730 -16.129 1.00 94.25 72 GLN A C 1
ATOM 557 O O . GLN A 1 72 ? 6.069 5.023 -15.998 1.00 94.25 72 GLN A O 1
ATOM 562 N N . ASP A 1 73 ? 7.918 5.567 -17.144 1.00 95.62 73 ASP A N 1
ATOM 563 C CA . ASP A 1 73 ? 7.731 4.562 -18.194 1.00 95.62 73 ASP A CA 1
ATOM 564 C C . ASP A 1 73 ? 7.842 3.129 -17.653 1.00 95.62 73 ASP A C 1
ATOM 566 O O . ASP A 1 73 ? 7.120 2.236 -18.101 1.00 95.62 73 ASP A O 1
ATOM 570 N N . ASP A 1 74 ? 8.739 2.878 -16.696 1.00 95.19 74 ASP A N 1
ATOM 571 C CA . ASP A 1 74 ? 8.872 1.560 -16.065 1.00 95.19 74 ASP A CA 1
ATOM 572 C C . ASP A 1 74 ? 7.660 1.239 -15.191 1.00 95.19 74 ASP A C 1
ATOM 574 O O . ASP A 1 74 ? 7.141 0.119 -15.233 1.00 95.19 74 ASP A O 1
ATOM 578 N N . PHE A 1 75 ? 7.162 2.242 -14.467 1.00 95.38 75 PHE A N 1
ATOM 579 C CA . PHE A 1 75 ? 5.915 2.136 -13.722 1.00 95.38 75 PHE A CA 1
ATOM 580 C C . PHE A 1 75 ? 4.729 1.835 -14.650 1.00 95.38 75 PHE A C 1
ATOM 582 O O . PHE A 1 75 ? 3.997 0.866 -14.433 1.00 95.38 75 PHE A O 1
ATOM 589 N N . ASP A 1 76 ? 4.576 2.598 -15.734 1.00 94.75 76 ASP A N 1
ATOM 590 C CA . ASP A 1 76 ? 3.469 2.453 -16.684 1.00 94.75 76 ASP A CA 1
ATOM 591 C C . ASP A 1 76 ? 3.496 1.089 -17.403 1.00 94.75 76 ASP A C 1
ATOM 593 O O . ASP A 1 76 ? 2.440 0.523 -17.689 1.00 94.75 76 ASP A O 1
ATOM 597 N N . LYS A 1 77 ? 4.678 0.496 -17.631 1.00 95.06 77 LYS A N 1
ATOM 598 C CA . LYS A 1 77 ? 4.814 -0.888 -18.140 1.00 95.06 77 LYS A CA 1
ATOM 599 C C . LYS A 1 77 ? 4.386 -1.950 -17.127 1.00 95.06 77 LYS A C 1
ATOM 601 O O . LYS A 1 77 ? 4.042 -3.067 -17.521 1.00 95.06 77 LYS A O 1
ATOM 606 N N . CYS A 1 78 ? 4.437 -1.639 -15.835 1.00 93.38 78 CYS A N 1
ATOM 607 C CA . CYS A 1 78 ? 4.044 -2.547 -14.764 1.00 93.38 78 CYS A CA 1
ATOM 608 C C . CYS A 1 78 ? 2.519 -2.553 -14.553 1.00 93.38 78 CYS A C 1
ATOM 610 O O . CYS A 1 78 ? 1.934 -3.622 -14.367 1.00 93.38 78 CYS A O 1
ATOM 612 N N . LEU A 1 79 ? 1.859 -1.396 -14.694 1.00 92.94 79 LEU A N 1
ATOM 613 C CA . LEU A 1 79 ? 0.422 -1.218 -14.436 1.00 92.94 79 LEU A CA 1
ATOM 614 C C . LEU A 1 79 ? -0.527 -2.226 -15.103 1.00 92.94 79 LEU A C 1
ATOM 616 O O . LEU A 1 79 ? -1.471 -2.659 -14.436 1.00 92.94 79 LEU A O 1
ATOM 620 N N . PRO A 1 80 ? -0.342 -2.638 -16.374 1.00 92.62 80 PRO A N 1
ATOM 621 C CA . PRO A 1 80 ? -1.226 -3.617 -16.997 1.00 92.62 80 PRO A CA 1
ATOM 622 C C . PRO A 1 80 ? -1.329 -4.924 -16.206 1.00 92.62 80 PRO A C 1
ATOM 624 O O . PRO A 1 80 ? -2.393 -5.533 -16.198 1.00 92.62 80 PRO A O 1
ATOM 627 N N . LYS A 1 81 ? -0.269 -5.317 -15.485 1.00 90.12 81 LYS A N 1
ATOM 628 C CA . LYS A 1 81 ? -0.280 -6.507 -14.624 1.00 90.12 81 LYS A CA 1
ATOM 629 C C . LYS A 1 81 ? -1.210 -6.328 -13.428 1.00 90.12 81 LYS A C 1
ATOM 631 O O . LYS A 1 81 ? -1.943 -7.245 -13.101 1.00 90.12 81 LYS A O 1
ATOM 636 N N . CYS A 1 8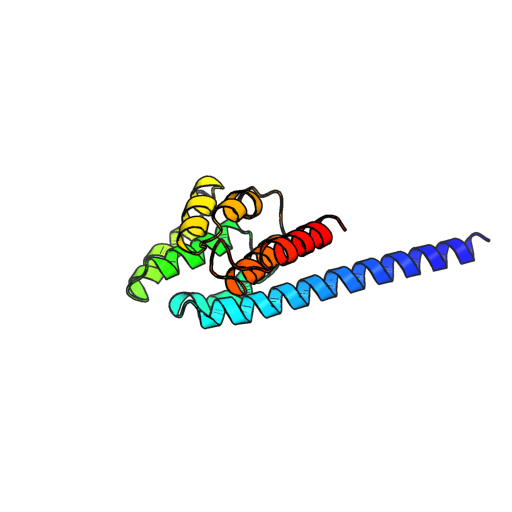2 ? -1.244 -5.143 -12.826 1.00 91.50 82 CYS A N 1
ATOM 637 C CA . CYS A 1 82 ? -2.125 -4.854 -11.692 1.00 91.50 82 CYS A CA 1
ATOM 638 C C . CYS A 1 82 ? -3.602 -4.729 -12.079 1.00 91.50 82 CYS A C 1
ATOM 640 O O . CYS A 1 82 ? -4.480 -4.842 -11.227 1.00 91.50 82 CYS A O 1
ATOM 642 N N . ASN A 1 83 ? -3.880 -4.483 -13.359 1.00 86.75 83 ASN A N 1
ATOM 643 C CA . ASN A 1 83 ? -5.240 -4.434 -13.892 1.00 86.75 83 ASN A CA 1
ATOM 644 C C . ASN A 1 83 ? -5.713 -5.805 -14.406 1.00 86.75 83 ASN A C 1
ATOM 646 O O . ASN A 1 83 ? -6.913 -6.011 -14.600 1.00 86.75 83 ASN A O 1
ATOM 650 N N . ASP A 1 84 ? -4.790 -6.746 -14.613 1.00 84.50 84 ASP A N 1
ATOM 651 C CA . ASP A 1 84 ? -5.095 -8.124 -14.970 1.00 84.50 84 ASP A CA 1
ATOM 652 C C . ASP A 1 84 ? -5.388 -8.949 -13.711 1.00 84.50 84 ASP A C 1
ATOM 654 O O . ASP A 1 84 ? -4.502 -9.270 -12.918 1.00 84.50 84 ASP A O 1
ATOM 658 N N . ARG A 1 85 ? -6.655 -9.344 -13.546 1.00 77.25 85 ARG A N 1
ATOM 659 C CA . ARG A 1 85 ? -7.117 -10.133 -12.394 1.00 77.25 85 ARG A CA 1
ATOM 660 C C . ARG A 1 85 ? -6.354 -11.443 -12.210 1.00 77.25 85 ARG A C 1
ATOM 662 O O . ARG A 1 85 ? -6.278 -11.921 -11.085 1.00 77.25 85 ARG A O 1
ATOM 669 N N . VAL A 1 86 ? -5.787 -12.015 -13.274 1.00 79.38 86 VAL A N 1
ATOM 670 C CA . VAL A 1 86 ? -5.006 -13.260 -13.189 1.00 79.38 86 VAL A CA 1
ATOM 671 C C . VAL A 1 86 ? -3.737 -13.071 -12.351 1.00 79.38 86 VAL A C 1
ATOM 673 O O . VAL A 1 86 ? -3.278 -14.015 -11.714 1.00 79.38 86 VAL A O 1
ATOM 676 N N . GLN A 1 87 ? -3.187 -11.857 -12.312 1.00 79.12 87 GLN A N 1
ATOM 677 C CA . GLN A 1 87 ? -1.976 -11.542 -11.552 1.00 79.12 87 GLN A CA 1
ATOM 678 C C . GLN A 1 87 ? -2.266 -11.136 -10.103 1.00 79.12 87 GLN A C 1
ATOM 680 O O . GLN A 1 87 ? -1.347 -11.109 -9.287 1.00 79.12 87 GLN A O 1
ATOM 685 N N . LEU A 1 88 ? -3.524 -10.850 -9.758 1.00 85.94 88 LEU A N 1
ATOM 686 C CA . LEU A 1 88 ? -3.939 -10.408 -8.425 1.00 85.94 88 LEU A CA 1
ATOM 687 C C . LEU A 1 88 ? -4.139 -11.595 -7.472 1.00 85.94 88 LEU A C 1
ATOM 689 O O . LEU A 1 88 ? -5.204 -11.772 -6.882 1.00 85.94 88 LEU A O 1
ATOM 693 N N . THR A 1 89 ? -3.109 -12.429 -7.345 1.00 90.38 89 THR A N 1
ATOM 694 C CA . THR A 1 89 ? -3.083 -13.541 -6.392 1.00 90.38 89 THR A CA 1
ATOM 695 C C . THR A 1 89 ? -2.638 -13.059 -5.013 1.00 90.38 89 THR A C 1
ATOM 697 O O . THR A 1 89 ? -1.951 -12.045 -4.874 1.00 90.38 89 THR A O 1
ATOM 700 N N . GLU A 1 90 ? -3.005 -13.809 -3.976 1.00 91.62 90 GLU A N 1
ATOM 701 C CA . GLU A 1 90 ? -2.526 -13.563 -2.613 1.00 91.62 90 GLU A CA 1
ATOM 702 C C . GLU A 1 90 ? -0.992 -13.611 -2.528 1.00 91.62 90 GLU A C 1
ATOM 704 O O . GLU A 1 90 ? -0.385 -12.757 -1.890 1.00 91.62 90 GLU A O 1
ATOM 709 N N . GLU A 1 91 ? -0.354 -14.566 -3.210 1.00 92.88 91 GLU A N 1
ATOM 710 C CA . GLU A 1 91 ? 1.108 -14.696 -3.240 1.00 92.88 91 GLU A CA 1
ATOM 711 C C . GLU A 1 91 ? 1.783 -13.461 -3.850 1.00 92.88 91 GLU A C 1
ATOM 713 O O . GLU A 1 91 ? 2.718 -12.912 -3.265 1.00 92.88 91 GLU A O 1
ATOM 718 N N . ASN A 1 92 ? 1.284 -12.977 -4.991 1.00 93.00 92 ASN A N 1
ATOM 719 C CA . ASN A 1 92 ? 1.819 -11.773 -5.622 1.00 93.00 92 ASN A CA 1
ATOM 720 C C . ASN A 1 92 ? 1.607 -10.545 -4.738 1.00 93.00 92 ASN A C 1
ATOM 722 O O . ASN A 1 92 ? 2.542 -9.777 -4.531 1.00 93.00 92 ASN A O 1
ATOM 726 N N . CYS A 1 93 ? 0.420 -10.415 -4.142 1.00 93.31 93 CYS A N 1
ATOM 727 C CA . CYS A 1 93 ? 0.143 -9.351 -3.186 1.00 93.31 93 CYS A CA 1
ATOM 728 C C . CYS A 1 93 ? 1.124 -9.376 -2.009 1.00 93.31 93 CYS A C 1
ATOM 730 O O . CYS A 1 93 ? 1.669 -8.333 -1.667 1.00 93.31 93 CYS A O 1
ATOM 732 N N . ARG A 1 94 ? 1.407 -10.546 -1.418 1.00 94.56 94 ARG A N 1
ATOM 733 C CA . ARG A 1 94 ? 2.367 -10.666 -0.307 1.00 94.56 94 ARG A CA 1
ATOM 734 C C . ARG A 1 94 ? 3.770 -10.235 -0.725 1.00 94.56 94 ARG A C 1
ATOM 736 O O . ARG A 1 94 ? 4.442 -9.545 0.036 1.00 94.56 94 ARG A O 1
ATOM 743 N N . ASN A 1 95 ? 4.189 -10.603 -1.934 1.00 94.50 95 ASN A N 1
ATOM 744 C CA . ASN A 1 95 ? 5.478 -10.193 -2.486 1.00 94.50 95 ASN A CA 1
ATOM 745 C C . ASN A 1 95 ? 5.550 -8.678 -2.714 1.00 94.50 95 ASN A C 1
ATOM 747 O O . ASN A 1 95 ? 6.552 -8.060 -2.366 1.00 94.50 95 ASN A O 1
ATOM 751 N N . ASP A 1 96 ? 4.508 -8.071 -3.283 1.00 94.06 96 ASP A N 1
ATOM 752 C CA . ASP A 1 96 ? 4.471 -6.628 -3.529 1.00 94.06 96 ASP A CA 1
ATOM 753 C C . ASP A 1 96 ? 4.355 -5.827 -2.230 1.00 94.06 96 ASP A C 1
ATOM 755 O O . ASP A 1 96 ? 5.079 -4.852 -2.045 1.00 94.06 96 ASP A O 1
ATOM 759 N N . CYS A 1 97 ? 3.531 -6.291 -1.291 1.00 94.12 97 CYS A N 1
ATOM 760 C CA . CYS A 1 97 ? 3.446 -5.756 0.062 1.00 94.12 97 CYS A CA 1
ATOM 761 C C . CYS A 1 97 ? 4.806 -5.807 0.763 1.00 94.12 97 CYS A C 1
ATOM 763 O O . CYS A 1 97 ? 5.299 -4.779 1.219 1.00 94.12 97 CYS A O 1
ATOM 765 N N . GLY A 1 98 ? 5.478 -6.961 0.752 1.00 94.62 98 GLY A N 1
ATOM 766 C CA . GLY A 1 98 ? 6.779 -7.139 1.394 1.00 94.62 98 GLY A CA 1
ATOM 767 C C . GLY A 1 98 ? 7.906 -6.290 0.799 1.00 94.62 98 GLY A C 1
ATOM 768 O O . GLY A 1 98 ? 8.943 -6.139 1.430 1.00 94.62 98 GLY A O 1
ATOM 769 N N . ARG A 1 99 ? 7.730 -5.706 -0.390 1.00 91.38 99 ARG A N 1
ATOM 770 C CA . ARG A 1 99 ? 8.693 -4.744 -0.954 1.00 91.38 99 ARG A CA 1
ATOM 771 C C . ARG A 1 99 ? 8.524 -3.339 -0.393 1.00 91.38 99 ARG A C 1
ATOM 773 O O . ARG A 1 99 ? 9.480 -2.573 -0.399 1.00 91.38 99 ARG A O 1
ATOM 780 N N . VAL A 1 100 ? 7.317 -2.987 0.044 1.00 91.25 100 VAL A N 1
ATOM 781 C CA . VAL A 1 100 ? 6.958 -1.603 0.389 1.00 91.25 100 VAL A CA 1
ATOM 782 C C . VAL A 1 100 ? 6.785 -1.359 1.886 1.00 91.25 100 VAL A C 1
ATOM 784 O O . VAL A 1 100 ? 6.623 -0.209 2.279 1.00 91.25 100 VAL A O 1
ATOM 787 N N . THR A 1 101 ? 6.854 -2.407 2.710 1.00 90.88 101 THR A N 1
ATOM 788 C CA . THR A 1 101 ? 6.750 -2.339 4.177 1.00 90.88 101 THR A CA 1
ATOM 789 C C . THR A 1 101 ? 7.927 -3.032 4.862 1.00 90.88 101 THR A C 1
ATOM 791 O O . THR A 1 101 ? 8.470 -4.006 4.336 1.00 90.88 101 THR A O 1
ATOM 794 N N . SER A 1 102 ? 8.294 -2.564 6.059 1.00 90.38 102 SER A N 1
ATOM 795 C CA . SER A 1 102 ? 9.192 -3.288 6.973 1.00 90.38 102 SER A CA 1
ATOM 796 C C . SER A 1 102 ? 8.474 -4.298 7.873 1.00 90.38 102 SER A C 1
ATOM 798 O O . SER A 1 102 ? 9.125 -5.113 8.515 1.00 90.38 102 SER A O 1
ATOM 800 N N . HIS A 1 103 ? 7.148 -4.225 7.960 1.00 90.88 103 HIS A N 1
ATOM 801 C CA . HIS A 1 103 ? 6.308 -5.049 8.831 1.00 90.88 103 HIS A CA 1
ATOM 802 C C . HIS A 1 103 ? 5.713 -6.206 8.031 1.00 90.88 103 HIS A C 1
ATOM 804 O O . HIS A 1 103 ? 4.515 -6.269 7.764 1.00 90.88 103 HIS A O 1
ATOM 810 N N . HIS A 1 104 ? 6.570 -7.113 7.561 1.00 90.88 104 HIS A N 1
ATOM 811 C CA . HIS A 1 104 ? 6.181 -8.169 6.618 1.00 90.88 104 HIS A CA 1
ATOM 812 C C . HIS A 1 104 ? 5.058 -9.088 7.117 1.00 90.88 104 HIS A C 1
ATOM 814 O O . HIS A 1 104 ? 4.371 -9.709 6.303 1.00 90.88 104 HIS A O 1
ATOM 820 N N . GLU A 1 105 ? 4.850 -9.186 8.429 1.00 88.25 105 GLU A N 1
ATOM 821 C CA . GLU A 1 105 ? 3.760 -9.960 9.009 1.00 88.25 105 GLU A CA 1
ATOM 822 C C . GLU A 1 105 ? 2.380 -9.450 8.572 1.00 88.25 105 GLU A C 1
ATOM 824 O O . GLU A 1 105 ? 1.495 -10.271 8.335 1.00 88.25 105 GLU A O 1
ATOM 829 N N . LEU A 1 106 ? 2.221 -8.137 8.341 1.00 90.25 106 LEU A N 1
ATOM 830 C CA . LEU A 1 106 ? 0.943 -7.559 7.902 1.00 90.25 106 LEU A CA 1
ATOM 831 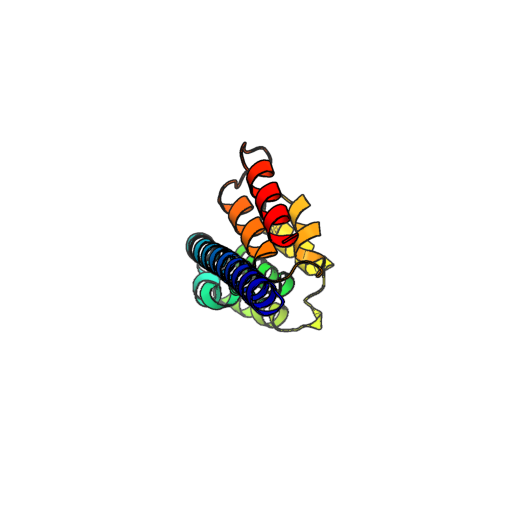C C . LEU A 1 106 ? 0.528 -8.043 6.519 1.00 90.25 106 LEU A C 1
ATOM 833 O O . LEU A 1 106 ? -0.659 -8.070 6.198 1.00 90.25 106 LEU A O 1
ATOM 837 N N . CYS A 1 107 ? 1.498 -8.423 5.683 1.00 92.88 107 CYS A N 1
ATOM 838 C CA . CYS A 1 107 ? 1.235 -8.838 4.313 1.00 92.88 107 CYS A CA 1
ATOM 839 C C . CYS A 1 107 ? 0.382 -10.108 4.262 1.00 92.88 107 CYS A C 1
ATOM 841 O O . CYS A 1 107 ? -0.384 -10.290 3.318 1.00 92.88 107 CYS A O 1
ATOM 843 N N . GLY A 1 108 ? 0.479 -10.974 5.278 1.00 90.19 108 GLY A N 1
ATOM 844 C CA . GLY A 1 108 ? -0.408 -12.127 5.416 1.00 90.19 108 GLY A CA 1
ATOM 845 C C . GLY A 1 108 ? -1.861 -11.706 5.636 1.00 90.19 108 GLY A C 1
ATOM 846 O O . GLY A 1 108 ? -2.750 -12.208 4.949 1.00 90.19 108 GLY A O 1
ATOM 847 N N . ASP A 1 109 ? -2.075 -10.748 6.537 1.00 88.19 109 ASP A N 1
ATOM 848 C CA . ASP A 1 109 ? -3.401 -10.260 6.914 1.00 88.19 109 ASP A CA 1
ATOM 849 C C . ASP A 1 109 ? -4.069 -9.491 5.771 1.00 88.19 109 ASP A C 1
ATOM 851 O O . ASP A 1 109 ? -5.181 -9.813 5.360 1.00 88.19 109 ASP A O 1
ATOM 855 N N . VAL A 1 110 ? -3.381 -8.511 5.180 1.00 90.38 110 VAL A N 1
ATOM 856 C CA . VAL A 1 110 ? -3.979 -7.680 4.122 1.00 90.38 110 VAL A CA 1
ATOM 857 C C . VAL A 1 110 ? -4.217 -8.464 2.831 1.00 90.38 110 VAL A C 1
ATOM 859 O O . VAL A 1 110 ? -5.218 -8.242 2.160 1.00 90.38 110 VAL A O 1
ATOM 862 N N . CYS A 1 111 ? -3.336 -9.395 2.455 1.00 90.69 111 CYS A N 1
ATOM 863 C CA . CYS A 1 111 ? -3.438 -10.078 1.161 1.00 90.69 111 CYS A CA 1
ATOM 864 C C . CYS A 1 111 ? -4.337 -11.317 1.172 1.00 90.69 111 CYS A C 1
ATOM 866 O O . CYS A 1 111 ? -4.743 -11.759 0.093 1.00 90.69 111 CYS A O 1
ATOM 868 N N . GLY A 1 112 ? -4.680 -11.844 2.353 1.00 83.81 112 GLY A N 1
ATOM 869 C CA . GLY A 1 112 ? -5.506 -13.046 2.531 1.00 83.81 112 GLY A CA 1
ATOM 870 C C . GLY A 1 112 ? -6.949 -12.930 2.030 1.00 83.81 112 GLY A C 1
ATOM 871 O O . GLY A 1 112 ? -7.712 -13.887 2.119 1.00 83.81 112 GLY A O 1
ATOM 872 N N . GLY A 1 113 ? -7.357 -11.765 1.511 1.00 65.62 113 GLY A N 1
ATOM 873 C CA . GLY A 1 113 ? -8.625 -11.562 0.802 1.00 65.62 113 GLY A CA 1
ATOM 874 C C . GLY A 1 113 ? -9.882 -11.574 1.677 1.00 65.62 113 GLY A C 1
ATOM 875 O O . GLY A 1 113 ? -10.943 -11.182 1.200 1.00 65.62 113 GLY A O 1
ATOM 876 N N . ASN A 1 114 ? -9.772 -11.963 2.949 1.00 60.44 114 ASN A N 1
ATOM 877 C CA . ASN A 1 114 ? -10.882 -11.928 3.905 1.00 60.44 114 ASN A CA 1
ATOM 878 C C . ASN A 1 114 ? -11.155 -10.526 4.457 1.00 60.44 114 ASN A C 1
ATOM 880 O O . ASN A 1 114 ? -12.226 -10.285 5.007 1.00 60.44 114 ASN A O 1
ATOM 884 N N . HIS A 1 115 ? -10.209 -9.610 4.272 1.00 63.66 115 HIS A N 1
ATOM 885 C CA . HIS A 1 115 ? -10.221 -8.299 4.889 1.00 63.66 115 HIS A CA 1
ATOM 886 C C . HIS A 1 115 ? -10.372 -7.227 3.802 1.00 63.66 115 HIS A C 1
ATOM 888 O O . HIS A 1 115 ? -9.430 -6.901 3.079 1.00 63.66 115 HIS A O 1
ATOM 894 N N . GLY A 1 116 ? -11.597 -6.735 3.620 1.00 65.31 116 GLY A N 1
ATOM 895 C CA . GLY A 1 116 ? -11.926 -5.667 2.673 1.00 65.31 116 GLY A CA 1
ATOM 896 C C . GLY A 1 116 ? -12.206 -4.339 3.375 1.00 65.31 116 GLY A C 1
ATOM 897 O O . GLY A 1 116 ? -12.312 -4.266 4.597 1.00 65.31 116 GLY A O 1
ATOM 898 N N . GLY A 1 117 ? -12.370 -3.268 2.601 1.00 75.69 117 GLY A N 1
ATOM 899 C CA . GLY A 1 117 ? -12.811 -1.983 3.138 1.00 75.69 117 GLY A CA 1
ATOM 900 C C . GLY A 1 117 ? -11.702 -1.181 3.821 1.00 75.69 117 GLY A C 1
ATOM 901 O O . GLY A 1 117 ? -10.642 -0.954 3.243 1.00 75.69 117 GLY A O 1
ATOM 902 N N . SER A 1 118 ? -11.968 -0.684 5.030 1.00 83.88 118 SER A N 1
ATOM 903 C CA . SER A 1 118 ? -11.058 0.203 5.767 1.00 83.88 118 SER A CA 1
ATOM 904 C C . SER A 1 118 ? -9.904 -0.528 6.455 1.00 83.88 118 SER A C 1
ATOM 906 O O . SER A 1 118 ? -8.903 0.113 6.771 1.00 83.88 118 SER A O 1
ATOM 908 N N . PHE A 1 119 ? -10.001 -1.845 6.670 1.00 87.88 119 PHE A N 1
ATOM 909 C CA . PHE A 1 119 ? -8.986 -2.601 7.408 1.00 87.88 119 PHE A CA 1
ATOM 910 C C . PHE A 1 119 ? -7.606 -2.597 6.728 1.00 87.88 119 PHE A C 1
ATOM 912 O O . PHE A 1 119 ? -6.647 -2.173 7.380 1.00 87.88 119 PHE A O 1
ATOM 919 N N . PRO A 1 120 ? -7.466 -2.949 5.430 1.00 89.06 120 PRO A N 1
ATOM 920 C CA . PRO A 1 120 ? -6.167 -2.874 4.761 1.00 89.06 120 PRO A CA 1
ATOM 921 C C . PRO A 1 120 ? -5.602 -1.451 4.738 1.00 89.06 120 PRO A C 1
ATOM 923 O O . PRO A 1 120 ? -4.401 -1.260 4.899 1.00 89.06 120 PRO A O 1
ATOM 926 N N . LEU A 1 121 ? -6.473 -0.444 4.596 1.00 91.31 121 LEU A N 1
ATOM 927 C CA . LEU A 1 121 ? -6.071 0.964 4.620 1.00 91.31 121 LEU A CA 1
ATOM 928 C C . LEU A 1 121 ? -5.555 1.373 6.003 1.00 91.31 121 LEU A C 1
ATOM 930 O O . LEU A 1 121 ? -4.570 2.095 6.097 1.00 91.31 121 LEU A O 1
ATOM 934 N N . CYS A 1 122 ? -6.187 0.892 7.074 1.00 91.75 122 CYS A N 1
ATOM 935 C CA . CYS A 1 122 ? -5.732 1.131 8.437 1.00 91.75 122 CYS A CA 1
ATOM 936 C C . CYS A 1 122 ? -4.350 0.524 8.683 1.00 91.75 122 CYS A C 1
ATOM 938 O O . CYS A 1 122 ? -3.468 1.225 9.173 1.00 91.75 122 CYS A O 1
ATOM 940 N N . LEU A 1 123 ? -4.142 -0.744 8.309 1.00 91.88 123 LEU A N 1
ATOM 941 C CA . LEU A 1 123 ? -2.840 -1.396 8.471 1.00 91.88 123 LEU A CA 1
ATOM 942 C C . LEU A 1 123 ? -1.752 -0.704 7.649 1.00 91.88 123 LEU A C 1
ATOM 944 O O . LEU A 1 123 ? -0.657 -0.485 8.162 1.00 91.88 123 LEU A O 1
ATOM 948 N N . TYR A 1 124 ? -2.072 -0.291 6.421 1.00 92.44 124 TYR A N 1
ATOM 949 C CA . TYR A 1 124 ? -1.182 0.545 5.623 1.00 92.44 124 TYR A CA 1
ATOM 950 C C . TYR A 1 124 ? -0.827 1.840 6.365 1.00 92.44 124 TYR A C 1
ATOM 952 O O . TYR A 1 124 ? 0.349 2.127 6.539 1.00 92.44 124 TYR A O 1
ATOM 960 N N . ASN A 1 125 ? -1.803 2.589 6.884 1.00 93.31 125 ASN A N 1
ATOM 961 C CA . ASN A 1 125 ? -1.523 3.818 7.635 1.00 93.31 125 ASN A CA 1
ATOM 962 C C . ASN A 1 125 ? -0.628 3.555 8.857 1.00 93.31 125 ASN A C 1
ATOM 964 O O . ASN A 1 125 ? 0.326 4.294 9.077 1.00 93.31 125 ASN A O 1
ATOM 968 N N . CYS A 1 126 ? -0.871 2.475 9.606 1.00 93.06 126 CYS A N 1
ATOM 969 C CA . CYS A 1 126 ? -0.027 2.090 10.738 1.00 93.06 126 CYS A CA 1
ATOM 970 C C . CYS A 1 126 ? 1.430 1.833 10.336 1.00 93.06 126 CYS A C 1
ATOM 972 O O . CYS A 1 126 ? 2.340 2.254 11.046 1.00 93.06 126 CYS A O 1
ATOM 974 N N . ASP A 1 127 ? 1.651 1.153 9.212 1.00 92.62 127 ASP A N 1
ATOM 975 C CA . ASP A 1 127 ? 2.984 0.922 8.651 1.00 92.62 127 ASP A CA 1
ATOM 976 C C . ASP A 1 127 ? 3.662 2.242 8.251 1.00 92.62 127 ASP A C 1
ATOM 978 O O . ASP A 1 127 ? 4.825 2.472 8.572 1.00 92.62 127 ASP A O 1
ATOM 982 N N . GLN A 1 128 ? 2.923 3.166 7.633 1.00 91.62 128 GLN A N 1
ATOM 983 C CA . GLN A 1 128 ? 3.472 4.461 7.221 1.00 91.62 128 GLN A CA 1
ATOM 984 C C . GLN A 1 128 ? 3.747 5.409 8.406 1.00 91.62 128 GLN A C 1
ATOM 986 O O . GLN A 1 128 ? 4.692 6.197 8.351 1.00 91.62 128 GLN A O 1
ATOM 991 N N . GLU A 1 129 ? 2.959 5.336 9.483 1.00 90.56 129 GLU A N 1
ATOM 992 C CA . GLU A 1 129 ? 3.192 6.073 10.737 1.00 90.56 129 GLU A CA 1
ATOM 993 C C . GLU A 1 129 ? 4.355 5.495 11.560 1.00 90.56 129 GLU A C 1
ATOM 995 O O . GLU A 1 129 ? 4.989 6.217 12.336 1.00 90.56 129 GLU A O 1
ATOM 1000 N N . HIS A 1 130 ? 4.643 4.204 11.389 1.00 91.00 130 HIS A N 1
ATOM 1001 C CA . HIS A 1 130 ? 5.663 3.469 12.132 1.00 91.00 130 HIS A CA 1
ATOM 1002 C C . HIS A 1 130 ? 6.563 2.663 11.185 1.00 91.00 130 HIS A C 1
ATOM 1004 O O . HIS A 1 130 ? 6.574 1.440 11.260 1.00 91.00 130 HIS A O 1
ATOM 1010 N N . PRO A 1 131 ? 7.363 3.300 10.315 1.00 84.38 131 PRO A N 1
ATOM 1011 C CA . PRO A 1 131 ? 8.056 2.640 9.201 1.00 84.38 131 PRO A CA 1
ATOM 1012 C C . PRO A 1 131 ? 9.226 1.727 9.610 1.00 84.38 131 PRO A C 1
ATOM 1014 O O . PRO A 1 131 ? 10.004 1.300 8.757 1.00 84.38 131 PRO A O 1
ATOM 1017 N N . ARG A 1 132 ? 9.439 1.486 10.908 1.00 85.94 132 ARG A N 1
ATOM 1018 C CA . ARG A 1 132 ? 10.451 0.549 11.409 1.00 85.94 132 ARG A CA 1
ATOM 1019 C C . ARG A 1 132 ? 9.770 -0.574 12.179 1.00 85.94 132 ARG A C 1
ATOM 1021 O O . ARG A 1 132 ? 8.994 -0.308 13.090 1.00 85.94 132 ARG A O 1
ATOM 1028 N N . GLU A 1 133 ? 10.176 -1.808 11.892 1.00 75.88 133 GLU A N 1
ATOM 1029 C CA . GLU A 1 133 ? 9.660 -3.054 12.490 1.00 75.88 133 GLU A CA 1
ATOM 1030 C C . GLU A 1 133 ? 9.503 -2.992 14.026 1.00 75.88 133 GLU A C 1
ATOM 1032 O O . GLU A 1 133 ? 8.495 -3.401 14.588 1.00 75.88 133 GLU A O 1
ATOM 1037 N N . TYR A 1 134 ? 10.473 -2.397 14.728 1.00 74.62 134 TYR A N 1
ATOM 1038 C CA . TYR A 1 134 ? 10.497 -2.338 16.198 1.00 74.62 134 TYR A CA 1
ATOM 1039 C C . TYR A 1 134 ? 10.025 -0.997 16.777 1.00 74.62 134 TYR A C 1
ATOM 1041 O O . TYR A 1 134 ? 10.316 -0.670 17.935 1.00 74.62 134 TYR A O 1
ATOM 1049 N N . GLU A 1 135 ? 9.353 -0.168 15.981 1.00 78.62 135 GLU A N 1
ATOM 1050 C CA . GLU A 1 135 ? 8.894 1.136 16.433 1.00 78.62 135 GLU A CA 1
ATOM 1051 C C . GLU A 1 135 ? 7.704 1.015 17.386 1.00 78.62 135 GLU A C 1
ATOM 1053 O O . GLU A 1 135 ? 6.664 0.414 17.108 1.00 78.62 135 GLU A O 1
ATOM 1058 N N . ARG A 1 136 ? 7.870 1.608 18.571 1.00 80.81 136 ARG A N 1
ATOM 1059 C CA . ARG A 1 136 ? 6.870 1.555 19.631 1.00 80.81 136 ARG A CA 1
ATOM 1060 C C . ARG A 1 136 ? 5.618 2.307 19.183 1.00 80.81 136 ARG A C 1
ATOM 1062 O O . ARG A 1 136 ? 5.614 3.531 19.148 1.00 80.81 136 ARG A O 1
ATOM 1069 N N . GLY A 1 137 ? 4.542 1.573 18.933 1.00 87.50 137 GLY A N 1
ATOM 1070 C CA . GLY A 1 137 ? 3.264 2.145 18.509 1.00 87.50 137 GLY A CA 1
ATOM 1071 C C . GLY A 1 137 ? 2.568 1.298 17.459 1.00 87.50 137 GLY A C 1
ATOM 1072 O O . GLY A 1 137 ? 1.342 1.208 17.500 1.00 87.50 137 GLY A O 1
ATOM 1073 N N . TYR A 1 138 ? 3.344 0.591 16.630 1.00 89.88 138 TYR A N 1
ATOM 1074 C CA . TYR A 1 138 ? 2.807 -0.241 15.561 1.00 89.88 138 TYR A CA 1
ATOM 1075 C C . TYR A 1 138 ? 1.814 -1.290 16.072 1.00 89.88 138 TYR A C 1
ATOM 1077 O O . TYR A 1 138 ? 0.671 -1.298 15.627 1.00 89.88 138 TYR A O 1
ATOM 1085 N N . ASP A 1 139 ? 2.171 -2.085 17.089 1.00 90.25 139 ASP A N 1
ATOM 1086 C CA . ASP A 1 139 ? 1.254 -3.092 17.649 1.00 90.25 139 ASP A CA 1
ATOM 1087 C C . ASP A 1 139 ? -0.057 -2.483 18.155 1.00 90.25 139 ASP A C 1
ATOM 1089 O O . ASP A 1 139 ? -1.137 -2.996 17.877 1.00 90.25 139 ASP A O 1
ATOM 1093 N N . LYS A 1 140 ? 0.017 -1.329 18.828 1.00 91.56 140 LYS A N 1
ATOM 1094 C CA . LYS A 1 140 ? -1.173 -0.619 19.312 1.00 91.56 140 LYS A CA 1
ATOM 1095 C C . LYS A 1 140 ? -2.015 -0.063 18.161 1.00 91.56 140 LYS A C 1
ATOM 1097 O O . LYS A 1 140 ? -3.232 0.042 18.291 1.00 91.56 140 LYS A O 1
ATOM 1102 N N . CYS A 1 141 ? -1.382 0.356 17.068 1.00 92.00 141 CYS A N 1
ATOM 1103 C CA . CYS A 1 141 ? -2.075 0.807 15.868 1.00 92.00 141 CYS A CA 1
ATOM 1104 C C . CYS A 1 141 ? -2.778 -0.375 15.182 1.00 92.00 141 CYS A C 1
ATOM 1106 O O . CYS A 1 141 ? -3.991 -0.338 14.981 1.00 92.00 141 CYS A O 1
ATOM 1108 N N . LYS A 1 142 ? -2.048 -1.472 14.967 1.00 90.81 142 LYS A N 1
ATOM 1109 C CA . LYS A 1 142 ? -2.540 -2.744 14.430 1.00 90.81 142 LYS A CA 1
ATOM 1110 C C . LYS A 1 142 ? -3.739 -3.282 15.218 1.00 90.81 142 LYS A C 1
ATOM 1112 O O . LYS A 1 142 ? -4.775 -3.570 14.626 1.00 90.81 142 LYS A O 1
ATOM 1117 N N . GLU A 1 143 ? -3.663 -3.331 16.549 1.00 90.19 143 GLU A N 1
ATOM 1118 C CA . GLU A 1 143 ? -4.778 -3.743 17.420 1.00 90.19 143 GLU A CA 1
ATOM 1119 C C . GLU A 1 143 ? -6.054 -2.919 17.188 1.00 90.19 143 GLU A C 1
ATOM 1121 O O . GLU A 1 143 ? -7.158 -3.468 17.190 1.00 90.19 143 GLU A O 1
ATOM 1126 N N . LYS A 1 144 ? -5.927 -1.605 16.953 1.00 90.50 144 LYS A N 1
ATOM 1127 C CA . LYS A 1 144 ? -7.084 -0.761 16.621 1.00 90.50 144 LYS A CA 1
ATOM 1128 C C . LYS A 1 144 ? -7.685 -1.131 15.270 1.00 90.50 144 LYS A C 1
ATOM 1130 O O . LYS A 1 144 ? -8.906 -1.131 15.166 1.00 90.50 144 LYS A O 1
ATOM 1135 N N . CYS A 1 145 ? -6.867 -1.455 14.267 1.00 89.88 145 CYS A N 1
ATOM 1136 C CA . CYS A 1 145 ? -7.367 -1.896 12.964 1.00 89.88 145 CYS A CA 1
ATOM 1137 C C . CYS A 1 145 ? -8.222 -3.162 13.098 1.00 89.88 145 CYS A C 1
ATOM 1139 O O . CYS A 1 145 ? -9.350 -3.184 12.612 1.00 89.88 145 CYS A O 1
ATOM 1141 N N . TYR A 1 146 ? -7.753 -4.166 13.844 1.00 88.44 146 TYR A N 1
ATOM 1142 C CA . TYR A 1 146 ? -8.542 -5.376 14.111 1.00 88.44 146 TYR A CA 1
ATOM 1143 C C . TYR A 1 146 ? -9.820 -5.096 14.904 1.00 88.44 146 TYR A C 1
ATOM 1145 O O . TYR A 1 146 ? -10.867 -5.683 14.637 1.00 88.44 146 TYR A O 1
ATOM 1153 N N . ALA A 1 147 ? -9.766 -4.178 15.872 1.00 84.81 147 ALA A N 1
ATOM 1154 C CA . ALA A 1 147 ? -10.951 -3.786 16.625 1.00 84.81 147 ALA A CA 1
ATOM 1155 C C . ALA A 1 147 ? -11.995 -3.057 15.761 1.00 84.81 147 ALA A C 1
ATOM 1157 O O . ALA A 1 147 ? -13.177 -3.116 16.090 1.00 84.81 147 ALA A O 1
ATOM 1158 N N . MET A 1 148 ? -11.579 -2.364 14.695 1.00 79.12 148 MET A N 1
ATOM 1159 C CA . MET A 1 148 ? -12.494 -1.761 13.720 1.00 79.12 148 MET A CA 1
ATOM 1160 C C . MET A 1 148 ? -13.113 -2.804 12.795 1.00 79.12 148 MET A C 1
ATOM 1162 O O . MET A 1 148 ? -14.292 -2.706 12.490 1.00 79.12 148 MET A O 1
ATOM 1166 N N . GLU A 1 149 ? -12.345 -3.805 12.370 1.00 75.88 149 GLU A N 1
ATOM 1167 C CA . GLU A 1 149 ? -12.858 -4.871 11.508 1.00 75.88 149 GLU A CA 1
ATOM 1168 C C . GLU A 1 149 ? -13.874 -5.782 12.209 1.00 75.88 149 GLU A C 1
ATOM 1170 O O . GLU A 1 149 ? -14.832 -6.238 11.593 1.00 75.88 149 GLU A O 1
ATOM 1175 N N . GLY A 1 150 ? -13.677 -6.051 13.501 1.00 66.88 150 GLY A N 1
ATOM 1176 C CA . GLY A 1 150 ? -14.577 -6.899 14.285 1.00 66.88 150 GLY A CA 1
ATOM 1177 C C . GLY A 1 150 ? -15.898 -6.240 14.711 1.00 66.88 150 GLY A C 1
ATOM 1178 O O . GLY A 1 150 ? -16.623 -6.850 15.500 1.00 66.88 150 GLY A O 1
ATOM 1179 N N . ARG A 1 151 ? -16.182 -5.008 14.271 1.00 55.03 151 ARG A N 1
ATOM 1180 C CA . ARG A 1 151 ? -17.410 -4.254 14.578 1.00 55.03 151 ARG A CA 1
ATOM 1181 C C . ARG A 1 151 ? -18.401 -4.322 13.426 1.00 55.03 151 ARG A C 1
ATOM 1183 O O . ARG A 1 151 ? -19.598 -4.509 13.733 1.00 55.03 151 ARG A O 1
#